Protein AF-A0A7X9GKG1-F1 (afdb_monomer)

Solvent-accessible surface area (backbone atoms only — not comparable to full-atom values): 3210 Å² total; per-residue (Å²): 115,70,87,64,53,75,66,55,48,51,51,52,51,51,51,33,52,50,25,51,54,48,22,54,51,25,47,53,49,25,72,70,42,81,52,71,66,61,17,50,52,24,48,52,52,17,51,52,25,49,52,50,27,53,57,54,54,56,60,80,84

Mean predicted aligned error: 2.97 Å

Nearest PDB structures (foldseek):
  7s5k-assembly1_E  TM=9.293E-01  e=1.069E-01  Myxococcus xanthus
  5l8f-assembly1_C  TM=9.419E-01  e=8.573E-01  Rhodospirillum rubrum ATCC 11170
  5n5e-assembly1_e  TM=8.666E-01  e=9.726E-01  Pyrococcus furiosus COM1
  6suw-assembly3_V  TM=9.301E-01  e=1.513E+00  Rhodospirillum rubrum ATCC 11170
  5l89-assembly3_Z  TM=9.012E-01  e=1.828E+00  Rhodospirillum rubrum

pLDDT: mean 96.0, std 6.23, range [61.0, 98.62]

Foldseek 3Di:
DPPDDPVRVVVLVVLLVVLVVLLVVLCVVLVVDPDPVSNVVSVVSSVVSVVVSVVSVVSVD

Structure (mmCIF, N/CA/C/O backbone):
data_AF-A0A7X9GKG1-F1
#
_entry.id   AF-A0A7X9GKG1-F1
#
loop_
_atom_site.group_PDB
_atom_site.id
_atom_site.type_symbol
_atom_site.label_atom_id
_atom_site.label_alt_id
_atom_site.label_comp_id
_atom_site.label_asym_id
_atom_site.label_entity_id
_atom_site.label_seq_id
_atom_site.pdbx_PDB_ins_code
_atom_site.Cartn_x
_atom_site.Cartn_y
_atom_site.Cartn_z
_atom_site.occupancy
_atom_site.B_iso_or_equiv
_atom_site.auth_seq_id
_atom_site.auth_comp_id
_atom_site.auth_asym_id
_atom_site.auth_atom_id
_atom_site.pdbx_PDB_model_num
ATOM 1 N N . MET A 1 1 ? 19.190 5.933 -11.409 1.00 61.00 1 MET A N 1
ATOM 2 C CA . MET A 1 1 ? 17.943 5.738 -12.170 1.00 61.00 1 MET A CA 1
ATOM 3 C C . MET A 1 1 ? 17.863 4.286 -12.578 1.00 61.00 1 MET A C 1
ATOM 5 O O . MET A 1 1 ? 18.792 3.796 -13.213 1.00 61.00 1 MET A O 1
ATOM 9 N N . VAL A 1 2 ? 16.814 3.583 -12.160 1.00 76.38 2 VAL A N 1
ATOM 10 C CA . VAL A 1 2 ? 16.579 2.213 -12.626 1.00 76.38 2 VAL A CA 1
ATOM 11 C C . VAL A 1 2 ? 16.199 2.293 -14.106 1.00 76.38 2 VAL A C 1
ATOM 13 O O . VAL A 1 2 ? 15.226 2.956 -14.455 1.00 76.38 2 VAL A O 1
ATOM 16 N N . GLN A 1 3 ? 16.978 1.666 -14.989 1.00 84.06 3 GLN A N 1
ATOM 17 C CA . GLN A 1 3 ? 16.582 1.507 -16.389 1.00 84.06 3 GLN A CA 1
ATOM 18 C C . GLN A 1 3 ? 15.551 0.385 -16.470 1.00 84.06 3 GLN A C 1
ATOM 20 O O . GLN A 1 3 ? 15.901 -0.782 -16.598 1.00 84.06 3 GLN A O 1
ATOM 25 N N . LEU A 1 4 ? 14.280 0.757 -16.341 1.00 92.38 4 LEU A N 1
ATOM 26 C CA . LEU A 1 4 ? 13.160 -0.158 -16.517 1.00 92.38 4 LEU A CA 1
ATOM 27 C C . LEU A 1 4 ? 12.864 -0.312 -18.006 1.00 92.38 4 LEU A C 1
ATOM 29 O O . LEU A 1 4 ? 12.708 0.682 -18.722 1.00 92.38 4 LEU A O 1
ATOM 33 N N . ASN A 1 5 ? 12.718 -1.550 -18.467 1.00 94.81 5 ASN A N 1
ATOM 34 C CA . ASN A 1 5 ? 12.107 -1.799 -19.765 1.00 94.81 5 ASN A CA 1
ATOM 35 C C . ASN A 1 5 ? 10.587 -1.532 -19.710 1.00 94.81 5 ASN A C 1
ATOM 37 O O . ASN A 1 5 ? 9.997 -1.303 -18.650 1.00 94.81 5 ASN A O 1
ATOM 41 N N . GLN A 1 6 ? 9.923 -1.555 -20.866 1.00 95.12 6 GLN A N 1
ATOM 42 C CA . GLN A 1 6 ? 8.500 -1.215 -20.957 1.00 95.12 6 GLN A CA 1
ATOM 43 C C . GLN A 1 6 ? 7.600 -2.138 -20.118 1.00 95.12 6 GLN A C 1
ATOM 45 O O . GLN A 1 6 ? 6.639 -1.664 -19.509 1.00 95.12 6 GLN A O 1
ATOM 50 N N . VAL A 1 7 ? 7.910 -3.436 -20.066 1.00 97.69 7 VAL A N 1
ATOM 51 C CA . VAL A 1 7 ? 7.140 -4.430 -19.304 1.00 97.69 7 VAL A CA 1
ATOM 52 C C . VAL A 1 7 ? 7.338 -4.219 -17.805 1.00 97.69 7 VAL A C 1
ATOM 54 O O . VAL A 1 7 ? 6.367 -4.180 -17.052 1.00 97.69 7 VAL A O 1
ATOM 57 N N . GLU A 1 8 ? 8.575 -4.001 -17.366 1.00 96.25 8 GLU A N 1
ATOM 58 C CA . GLU A 1 8 ? 8.901 -3.699 -15.968 1.00 96.25 8 GLU A CA 1
ATOM 59 C C . GLU A 1 8 ? 8.236 -2.403 -15.499 1.00 96.25 8 GLU A C 1
ATOM 61 O O . GLU A 1 8 ? 7.670 -2.361 -14.406 1.00 96.25 8 GLU A O 1
ATOM 66 N N . LEU A 1 9 ? 8.222 -1.365 -16.341 1.00 96.38 9 LEU A N 1
ATOM 67 C CA . LEU A 1 9 ? 7.541 -0.105 -16.053 1.00 96.38 9 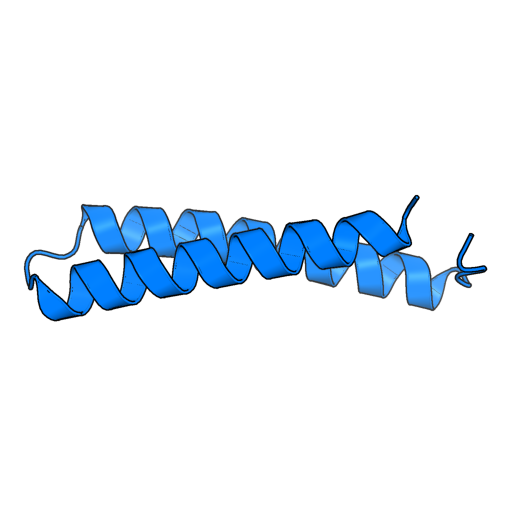LEU A CA 1
ATOM 68 C C . LEU A 1 9 ? 6.025 -0.292 -15.904 1.00 96.38 9 LEU A C 1
ATOM 70 O O . LEU A 1 9 ? 5.421 0.275 -14.989 1.00 96.38 9 LEU A O 1
ATOM 74 N N . GLN A 1 10 ? 5.394 -1.070 -16.788 1.00 97.31 10 GLN A N 1
ATOM 75 C CA . GLN A 1 10 ? 3.965 -1.365 -16.669 1.00 97.31 10 GLN A CA 1
ATOM 76 C C . GLN A 1 10 ? 3.658 -2.178 -15.411 1.00 97.31 10 GLN A C 1
ATOM 78 O O . GLN A 1 10 ? 2.732 -1.824 -14.679 1.00 97.31 10 GLN A O 1
ATOM 83 N N . ASN A 1 11 ? 4.466 -3.195 -15.107 1.00 97.62 11 ASN A N 1
ATOM 84 C CA . ASN A 1 11 ? 4.329 -3.983 -13.885 1.00 97.62 11 ASN A CA 1
ATOM 85 C C . ASN A 1 11 ? 4.465 -3.104 -12.639 1.00 97.62 11 ASN A C 1
ATOM 87 O O . ASN A 1 11 ? 3.629 -3.176 -11.741 1.00 97.62 11 ASN A O 1
ATOM 91 N N . LEU A 1 12 ? 5.459 -2.214 -12.606 1.00 97.62 12 LEU A N 1
ATOM 92 C CA . LEU A 1 12 ? 5.663 -1.293 -11.493 1.00 97.62 12 LEU A CA 1
ATOM 93 C C . LEU A 1 12 ? 4.454 -0.370 -11.289 1.00 97.62 12 LEU A C 1
ATOM 95 O O . LEU A 1 12 ? 3.971 -0.221 -10.167 1.00 97.62 12 LEU A O 1
ATOM 99 N N . ARG A 1 13 ? 3.913 0.202 -12.370 1.00 97.31 13 ARG A N 1
ATOM 100 C CA . ARG A 1 13 ? 2.699 1.037 -12.312 1.00 97.31 13 ARG A CA 1
ATOM 101 C C . ARG A 1 13 ? 1.483 0.252 -11.832 1.00 97.31 13 ARG A C 1
ATOM 103 O O . ARG A 1 13 ? 0.720 0.764 -11.015 1.00 97.31 13 ARG A O 1
ATOM 110 N N . HIS A 1 14 ? 1.317 -0.983 -12.301 1.00 98.19 14 HIS A N 1
ATOM 111 C CA . HIS A 1 14 ? 0.227 -1.851 -11.872 1.00 98.19 14 HIS A CA 1
ATOM 112 C C . HIS A 1 14 ? 0.316 -2.169 -10.373 1.00 98.19 14 HIS A C 1
ATOM 114 O O . HIS A 1 14 ? -0.679 -2.054 -9.659 1.00 98.19 14 HIS A O 1
ATOM 120 N N . LEU A 1 15 ? 1.515 -2.475 -9.866 1.00 98.31 15 LEU A N 1
ATOM 121 C CA . LEU A 1 15 ? 1.741 -2.699 -8.438 1.00 98.31 15 LEU A CA 1
ATOM 122 C C . LEU A 1 15 ? 1.437 -1.443 -7.608 1.00 98.31 15 LEU A C 1
ATOM 124 O O . LEU A 1 15 ? 0.739 -1.535 -6.600 1.00 98.31 15 LEU A O 1
ATOM 128 N N . ILE A 1 16 ? 1.886 -0.263 -8.050 1.00 98.31 16 ILE A N 1
ATOM 129 C CA . ILE A 1 16 ? 1.580 1.019 -7.389 1.00 98.31 16 ILE A CA 1
ATOM 130 C C . ILE A 1 16 ? 0.063 1.242 -7.304 1.00 98.31 16 ILE A C 1
ATOM 132 O O . ILE A 1 16 ? -0.450 1.557 -6.229 1.00 98.31 16 ILE A O 1
ATOM 136 N N . ALA A 1 17 ? -0.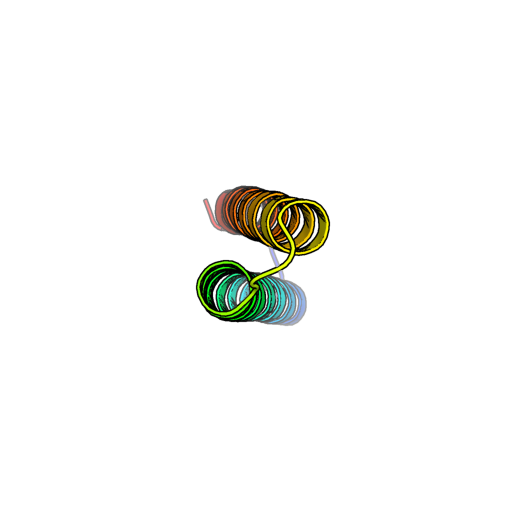663 1.046 -8.408 1.00 98.12 17 ALA A N 1
ATOM 137 C CA . ALA A 1 17 ? -2.115 1.219 -8.455 1.00 98.12 17 ALA A CA 1
ATOM 138 C C . ALA A 1 17 ? -2.863 0.192 -7.585 1.00 98.12 17 ALA A C 1
ATOM 140 O O . ALA A 1 17 ? -3.833 0.537 -6.902 1.00 98.12 17 ALA A O 1
ATOM 141 N N . SER A 1 18 ? -2.393 -1.057 -7.565 1.00 98.44 18 SER A N 1
ATOM 142 C CA . SER A 1 18 ? -2.940 -2.116 -6.713 1.00 98.44 18 SER A CA 1
ATOM 143 C C . SER A 1 18 ? -2.804 -1.767 -5.227 1.00 98.44 18 SER A C 1
ATOM 145 O O . SER A 1 18 ? -3.787 -1.828 -4.485 1.00 98.44 18 SER A O 1
ATOM 147 N N . HIS A 1 19 ? -1.627 -1.298 -4.795 1.00 98.31 19 HIS A N 1
ATOM 148 C CA . HIS A 1 19 ? -1.406 -0.886 -3.406 1.00 98.31 19 HIS A CA 1
ATOM 149 C C . HIS A 1 19 ? -2.181 0.380 -3.015 1.00 98.31 19 HIS A C 1
ATOM 151 O O . HIS A 1 19 ? -2.644 0.469 -1.880 1.00 98.31 19 HIS A O 1
ATOM 157 N N . GLU A 1 20 ? -2.384 1.330 -3.933 1.00 98.31 20 GLU A N 1
ATOM 158 C CA . GLU A 1 20 ? -3.279 2.472 -3.691 1.00 98.31 20 GLU A CA 1
ATOM 159 C C . GLU A 1 20 ? -4.729 2.015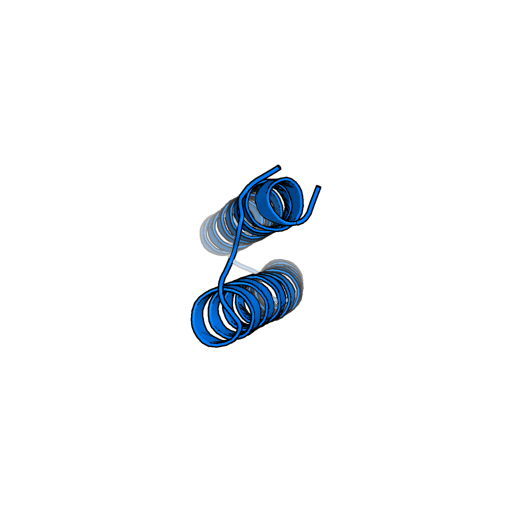 -3.483 1.00 98.31 20 GLU A C 1
ATOM 161 O O . GLU A 1 20 ? -5.384 2.421 -2.524 1.00 98.31 20 GLU A O 1
ATOM 166 N N . THR A 1 21 ? -5.213 1.114 -4.339 1.00 98.50 21 THR A N 1
ATOM 167 C CA . THR A 1 21 ? -6.566 0.551 -4.220 1.00 98.50 21 THR A CA 1
ATOM 168 C C . THR A 1 21 ? -6.732 -0.209 -2.904 1.00 98.50 21 THR A C 1
ATOM 170 O O . THR A 1 21 ? -7.750 -0.064 -2.225 1.00 98.50 21 THR A O 1
ATOM 173 N N . ALA A 1 22 ? -5.731 -1.005 -2.516 1.00 98.50 22 ALA A N 1
ATOM 174 C CA . ALA A 1 22 ? -5.724 -1.720 -1.245 1.00 98.50 22 ALA A CA 1
ATOM 175 C C . ALA A 1 22 ? -5.747 -0.750 -0.055 1.00 98.50 22 ALA A C 1
ATOM 177 O O . ALA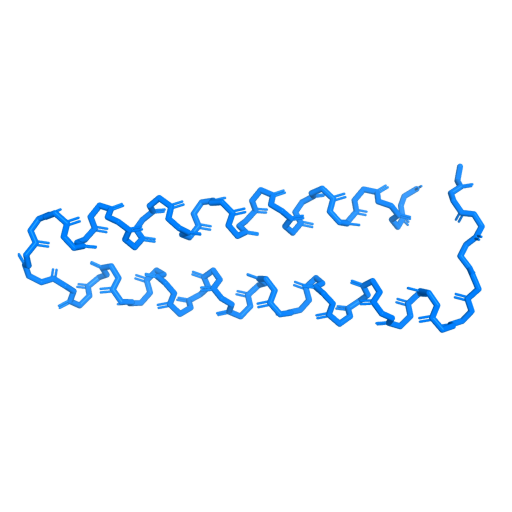 A 1 22 ? -6.574 -0.918 0.836 1.00 98.50 22 ALA A O 1
ATOM 178 N N . TYR A 1 23 ? -4.911 0.293 -0.066 1.00 98.62 23 TYR A N 1
ATOM 179 C CA . TYR A 1 23 ? -4.889 1.327 0.973 1.00 98.62 23 TYR A CA 1
ATOM 180 C C . TYR A 1 23 ? -6.264 1.973 1.179 1.00 98.62 23 TYR A C 1
ATOM 182 O O . TYR A 1 23 ? -6.741 2.068 2.310 1.00 98.62 23 TYR A O 1
ATOM 190 N N . GLN A 1 24 ? -6.928 2.376 0.092 1.00 98.56 24 GLN A N 1
ATOM 191 C CA . GLN A 1 24 ? -8.253 2.992 0.164 1.00 98.56 24 GLN A CA 1
ATOM 192 C C . GLN A 1 24 ? -9.297 2.024 0.730 1.00 98.56 24 GLN A C 1
ATOM 194 O O . GLN A 1 24 ? -9.998 2.375 1.677 1.00 98.56 24 GLN A O 1
ATOM 199 N N . LYS A 1 25 ? -9.353 0.787 0.217 1.00 98.62 25 LYS A N 1
ATOM 200 C CA . LYS A 1 25 ? -10.287 -0.241 0.705 1.00 98.62 25 LYS A CA 1
ATOM 201 C C . LYS A 1 25 ? -10.077 -0.553 2.182 1.00 98.62 25 LYS A C 1
ATOM 203 O O . LYS A 1 25 ? -11.043 -0.593 2.933 1.00 98.62 25 LYS A O 1
ATOM 208 N N . LEU A 1 26 ? -8.828 -0.741 2.602 1.00 98.62 26 LEU A N 1
ATOM 209 C CA . LEU A 1 26 ? -8.491 -1.062 3.988 1.00 98.62 26 LEU A CA 1
ATOM 210 C C . LEU A 1 26 ? -8.852 0.089 4.933 1.00 98.62 26 LEU A C 1
ATOM 212 O O . LEU A 1 26 ? -9.411 -0.168 5.992 1.00 98.62 26 LEU A O 1
ATOM 216 N N . ASN A 1 27 ? -8.652 1.347 4.529 1.00 98.31 27 ASN A N 1
ATOM 217 C CA . ASN A 1 27 ? -9.149 2.493 5.297 1.00 98.31 27 ASN A CA 1
ATOM 218 C C . ASN A 1 27 ? -10.678 2.510 5.392 1.00 98.31 27 ASN A C 1
ATOM 220 O O . ASN A 1 27 ? -11.222 2.750 6.468 1.00 98.31 27 ASN A O 1
ATOM 224 N N . THR A 1 28 ? -11.383 2.233 4.292 1.00 98.56 28 THR A N 1
ATOM 225 C CA . THR A 1 28 ? -12.847 2.121 4.310 1.00 98.56 28 THR A CA 1
ATOM 226 C C . THR A 1 28 ? -13.305 1.006 5.252 1.00 98.56 28 THR A C 1
ATOM 228 O O . THR A 1 28 ? -14.219 1.214 6.047 1.00 98.56 28 THR A O 1
ATOM 231 N N . TYR A 1 29 ? -12.649 -0.155 5.230 1.00 98.38 29 TYR A N 1
ATOM 232 C CA . TYR A 1 29 ? -12.973 -1.269 6.122 1.00 98.38 29 TYR A CA 1
ATOM 233 C C . TYR A 1 29 ? -12.652 -0.952 7.584 1.00 98.38 29 TYR A C 1
ATOM 235 O O . TYR A 1 29 ? -13.463 -1.255 8.452 1.00 98.38 29 TYR A O 1
ATOM 243 N N . ALA A 1 30 ? -11.539 -0.271 7.869 1.00 98.12 30 ALA A N 1
ATOM 244 C CA . ALA A 1 30 ? -11.211 0.205 9.212 1.00 98.12 30 ALA A CA 1
ATOM 245 C C . ALA A 1 30 ? -12.280 1.157 9.776 1.00 98.12 30 ALA A C 1
ATOM 247 O O . ALA A 1 30 ? -12.602 1.096 10.961 1.00 98.12 30 ALA A O 1
ATOM 248 N N . GLN A 1 31 ? -12.847 2.027 8.934 1.00 97.50 31 GLN A N 1
ATOM 249 C CA . GLN A 1 31 ? -13.915 2.952 9.331 1.00 97.50 31 GLN A CA 1
ATOM 250 C C . GLN A 1 31 ? -15.245 2.242 9.609 1.00 97.50 31 GLN A C 1
ATOM 252 O O . GLN A 1 31 ? -16.007 2.695 10.458 1.00 97.50 31 GLN A O 1
ATOM 257 N N . GLN A 1 32 ? -15.524 1.148 8.898 1.00 97.94 32 GLN A N 1
ATOM 258 C CA . GLN A 1 32 ? -16.756 0.366 9.044 1.00 97.94 32 GLN A CA 1
ATOM 259 C C . GLN A 1 32 ? -16.647 -0.735 10.111 1.00 97.94 32 GLN A C 1
ATOM 261 O O . GLN A 1 32 ? -17.667 -1.241 10.576 1.00 97.94 32 GLN A O 1
ATOM 266 N N . ALA A 1 33 ? -15.429 -1.116 10.505 1.00 97.19 33 ALA A N 1
ATOM 267 C CA . ALA A 1 33 ? -15.189 -2.130 11.520 1.00 97.19 33 ALA A CA 1
ATOM 268 C C . ALA A 1 33 ? -15.583 -1.626 12.916 1.00 97.19 33 ALA A C 1
ATOM 270 O O . ALA A 1 33 ? -15.118 -0.587 13.386 1.00 97.19 33 ALA A O 1
ATOM 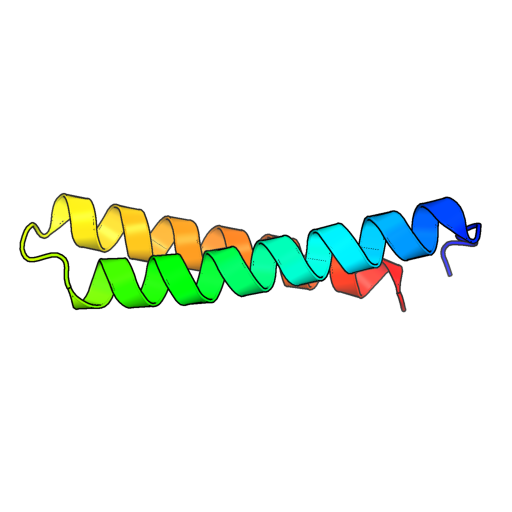271 N N . THR A 1 34 ? -16.418 -2.406 13.598 1.00 96.94 34 THR A N 1
ATOM 272 C CA . THR A 1 34 ? -16.847 -2.153 14.980 1.00 96.94 34 THR A CA 1
ATOM 273 C C . THR A 1 34 ? -15.936 -2.827 16.001 1.00 96.94 34 THR A C 1
ATOM 275 O O . THR A 1 34 ? -15.742 -2.295 17.093 1.00 96.94 34 THR A O 1
ATOM 278 N N . ASP A 1 35 ? -15.349 -3.971 15.644 1.00 98.19 35 ASP A N 1
ATOM 279 C CA . ASP A 1 35 ? -14.391 -4.674 16.491 1.00 98.19 35 ASP A CA 1
ATOM 280 C C . ASP A 1 35 ? -13.040 -3.922 16.535 1.00 98.19 35 ASP A C 1
ATOM 282 O O . ASP A 1 35 ? -12.435 -3.680 15.481 1.00 98.19 35 ASP A O 1
ATOM 286 N N . PRO A 1 36 ? -12.527 -3.553 17.727 1.00 96.69 36 PRO A N 1
ATOM 287 C CA . PRO A 1 36 ? -11.290 -2.783 17.852 1.00 96.69 36 PRO A CA 1
ATOM 288 C C . PRO A 1 36 ? -10.037 -3.489 17.320 1.00 96.69 36 PRO A C 1
ATOM 290 O O . PRO A 1 36 ? -9.116 -2.821 16.844 1.00 96.69 36 PRO A O 1
ATOM 293 N N . GLN A 1 37 ? -9.964 -4.818 17.410 1.00 97.94 37 GLN A N 1
ATOM 294 C CA . GLN A 1 37 ? -8.820 -5.586 16.922 1.00 97.94 37 GLN A CA 1
ATOM 295 C C . GLN A 1 37 ? -8.839 -5.657 15.394 1.00 97.94 37 GLN A C 1
ATOM 297 O O . GLN A 1 37 ? -7.812 -5.419 14.756 1.00 97.94 37 GLN A O 1
ATOM 302 N N . VAL A 1 38 ? -10.010 -5.904 14.806 1.00 97.81 38 VAL A N 1
ATOM 303 C CA . VAL A 1 38 ? -10.206 -5.897 13.350 1.00 97.81 38 VAL A CA 1
ATOM 304 C C . VAL A 1 38 ? -9.930 -4.509 12.772 1.00 97.81 38 VAL A C 1
ATOM 306 O O . VAL A 1 38 ? -9.229 -4.389 11.767 1.00 97.81 38 VAL A O 1
ATOM 309 N N . LYS A 1 39 ? -10.400 -3.448 13.437 1.00 98.38 39 LYS A N 1
ATOM 310 C CA . LYS A 1 39 ? -10.109 -2.068 13.038 1.00 98.38 39 LYS A CA 1
ATOM 311 C C . LYS A 1 39 ? -8.605 -1.793 12.995 1.00 98.38 39 LYS 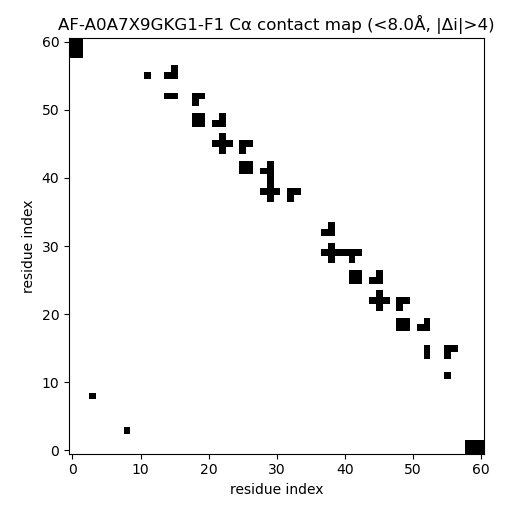A C 1
ATOM 313 O O . LYS A 1 39 ? -8.106 -1.357 11.960 1.00 98.38 39 LYS A O 1
ATOM 318 N N . ARG A 1 40 ? -7.871 -2.115 14.068 1.00 98.25 40 ARG A N 1
ATOM 319 C CA . ARG A 1 40 ? -6.405 -1.948 14.108 1.00 98.25 40 ARG A CA 1
ATOM 320 C C . ARG A 1 40 ? -5.698 -2.764 13.029 1.00 98.25 40 ARG A C 1
ATOM 322 O O . ARG A 1 40 ? -4.744 -2.277 12.433 1.00 98.25 40 ARG A O 1
ATOM 329 N N . MET A 1 41 ? -6.163 -3.986 12.759 1.00 98.44 41 MET A N 1
ATOM 330 C CA . MET A 1 41 ? -5.611 -4.819 11.689 1.00 98.44 41 MET A CA 1
ATOM 331 C C . MET A 1 41 ? -5.745 -4.130 10.324 1.00 98.44 41 MET A C 1
ATOM 333 O O . MET A 1 41 ? -4.781 -4.097 9.557 1.00 98.44 41 MET A O 1
ATOM 337 N N . PHE A 1 42 ? -6.913 -3.555 10.024 1.00 98.50 42 PHE A N 1
ATOM 338 C CA . PHE A 1 42 ? -7.128 -2.816 8.781 1.00 98.50 42 PHE A CA 1
ATOM 339 C C . PHE A 1 42 ? -6.305 -1.526 8.710 1.00 98.50 42 PHE A C 1
ATOM 341 O O . PHE A 1 42 ? -5.706 -1.268 7.669 1.00 98.50 42 PHE A O 1
ATOM 348 N N . GLU A 1 43 ? -6.214 -0.756 9.798 1.00 98.25 43 GLU A N 1
ATOM 349 C CA . GLU A 1 43 ? -5.387 0.461 9.865 1.00 98.25 43 GLU A CA 1
ATOM 350 C C . GLU A 1 43 ? -3.902 0.150 9.625 1.00 98.25 43 GLU A C 1
ATOM 352 O O . GLU A 1 43 ? -3.254 0.803 8.804 1.00 98.25 43 GLU A O 1
ATOM 357 N N . GLN A 1 44 ? -3.377 -0.895 10.273 1.00 98.38 44 GLN A N 1
ATOM 358 C CA . GLN A 1 44 ? -2.001 -1.353 10.072 1.00 98.38 44 GLN A CA 1
ATOM 359 C C . GLN A 1 44 ? -1.772 -1.795 8.622 1.00 98.38 44 GLN A C 1
ATOM 361 O O . GLN A 1 44 ? -0.838 -1.335 7.967 1.00 98.38 44 GLN A O 1
ATOM 366 N N . SER A 1 45 ? -2.673 -2.622 8.087 1.00 98.31 45 SER A N 1
ATOM 367 C CA . SER A 1 45 ? -2.575 -3.114 6.709 1.00 98.31 45 SER A CA 1
ATOM 368 C C . SER A 1 45 ? -2.648 -1.972 5.688 1.00 98.31 45 SER A C 1
ATOM 370 O O . SER A 1 45 ? -1.947 -1.992 4.674 1.00 98.31 45 SER A O 1
ATOM 372 N N . ALA A 1 46 ? -3.477 -0.953 5.944 1.00 98.56 46 ALA A N 1
ATOM 373 C CA . ALA A 1 46 ? -3.544 0.243 5.115 1.00 98.56 46 ALA A CA 1
ATOM 374 C C . ALA A 1 46 ? -2.192 0.974 5.129 1.00 98.56 46 ALA A C 1
ATOM 376 O O . ALA A 1 46 ? -1.644 1.297 4.071 1.00 98.56 46 ALA A O 1
ATOM 377 N N . GLN A 1 47 ? -1.608 1.184 6.308 1.00 98.44 47 GLN A N 1
ATOM 378 C CA . GLN A 1 47 ? -0.311 1.843 6.420 1.00 98.44 47 GLN A CA 1
ATOM 379 C C . GLN A 1 47 ? 0.801 1.067 5.692 1.00 98.44 47 GLN A C 1
ATOM 381 O O . GLN A 1 47 ? 1.606 1.679 4.985 1.00 98.44 47 GLN A O 1
ATOM 386 N N . ASP A 1 48 ? 0.806 -0.263 5.770 1.00 98.44 48 ASP A N 1
ATOM 387 C CA . ASP A 1 48 ? 1.773 -1.106 5.059 1.00 98.44 48 ASP A CA 1
ATOM 388 C C . ASP A 1 48 ? 1.605 -1.029 3.533 1.00 98.44 48 ASP A C 1
ATOM 390 O O . ASP A 1 48 ? 2.595 -0.920 2.795 1.00 98.44 48 ASP A O 1
ATOM 394 N N . ALA A 1 49 ? 0.362 -0.989 3.040 1.00 98.38 49 ALA A N 1
ATOM 395 C CA . ALA A 1 49 ? 0.079 -0.768 1.622 1.00 98.38 49 ALA A CA 1
ATOM 396 C C . ALA A 1 49 ? 0.581 0.609 1.151 1.00 98.38 49 ALA A C 1
ATOM 398 O O . ALA A 1 49 ? 1.215 0.711 0.097 1.00 98.38 49 ALA A O 1
ATOM 399 N N . LYS A 1 50 ? 0.379 1.660 1.956 1.00 98.38 50 LYS A N 1
ATOM 400 C CA . LYS A 1 50 ? 0.880 3.015 1.675 1.00 98.38 50 LYS A CA 1
ATOM 401 C C . LYS A 1 50 ? 2.409 3.067 1.641 1.00 98.38 50 LYS A C 1
ATOM 403 O O . LYS A 1 50 ? 2.968 3.644 0.706 1.00 98.38 50 LYS A O 1
ATOM 408 N N . ASN A 1 51 ? 3.077 2.446 2.612 1.00 98.31 51 ASN A N 1
ATOM 409 C CA . ASN A 1 51 ? 4.539 2.367 2.675 1.00 98.31 51 ASN A CA 1
ATOM 410 C C . ASN A 1 51 ? 5.101 1.622 1.454 1.00 98.31 51 ASN A C 1
ATOM 412 O O . ASN A 1 51 ? 6.045 2.087 0.812 1.00 98.31 51 ASN A O 1
ATOM 416 N N . THR A 1 52 ? 4.479 0.499 1.083 1.00 98.19 52 THR A N 1
ATOM 417 C CA . THR A 1 52 ? 4.870 -0.280 -0.100 1.00 98.19 52 THR A CA 1
ATOM 418 C C . THR A 1 52 ? 4.693 0.537 -1.375 1.00 98.19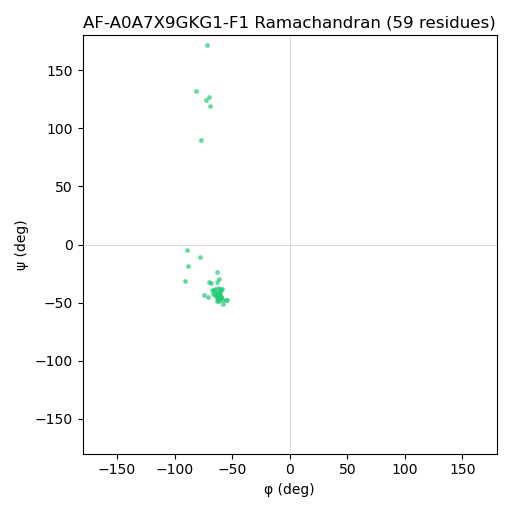 52 THR A C 1
ATOM 420 O O . THR A 1 52 ? 5.619 0.612 -2.180 1.00 98.19 52 THR A O 1
ATOM 423 N N . LYS A 1 53 ? 3.563 1.240 -1.530 1.00 97.88 53 LYS A N 1
ATOM 424 C CA . LYS A 1 53 ? 3.343 2.166 -2.649 1.00 97.88 53 LYS A CA 1
ATOM 425 C C . LYS A 1 53 ? 4.449 3.222 -2.736 1.00 97.88 53 LYS A C 1
ATOM 427 O O . LYS A 1 53 ? 4.991 3.441 -3.814 1.00 97.88 53 LYS A O 1
ATOM 432 N N . GLN A 1 54 ? 4.804 3.863 -1.621 1.00 97.69 54 GLN A N 1
ATOM 433 C CA . GLN A 1 54 ? 5.870 4.874 -1.578 1.00 97.69 54 GLN A CA 1
ATOM 434 C C . GLN A 1 54 ? 7.229 4.303 -1.984 1.00 97.69 54 GLN A C 1
ATOM 436 O O . GLN A 1 54 ? 7.929 4.910 -2.794 1.00 97.69 54 GLN A O 1
ATOM 441 N N . LYS A 1 55 ? 7.566 3.105 -1.498 1.00 97.06 55 LYS A N 1
ATOM 442 C CA . LYS A 1 55 ? 8.777 2.396 -1.916 1.00 97.06 55 LYS A CA 1
ATOM 443 C C . LYS A 1 55 ? 8.759 2.096 -3.415 1.00 97.06 55 LYS A C 1
ATOM 445 O O . LYS A 1 55 ? 9.754 2.340 -4.087 1.00 97.06 55 LYS A O 1
ATOM 450 N N . LEU A 1 56 ? 7.632 1.6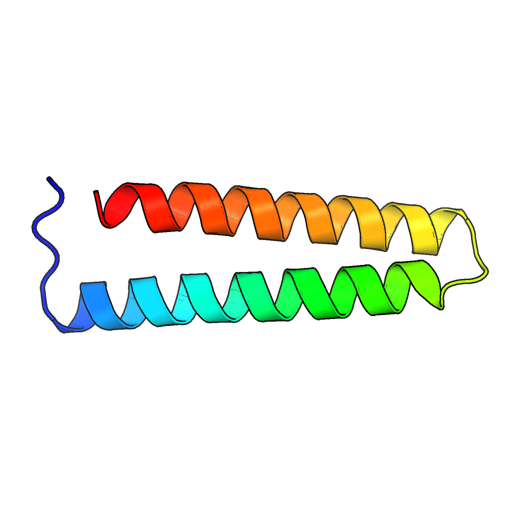36 -3.957 1.00 96.75 56 LEU A N 1
ATOM 451 C CA . LEU A 1 56 ? 7.499 1.366 -5.388 1.00 96.75 56 LEU A CA 1
ATOM 452 C C . LEU A 1 56 ? 7.656 2.638 -6.239 1.00 96.75 56 LEU A C 1
ATOM 454 O O . LEU A 1 56 ? 8.357 2.617 -7.247 1.00 96.75 56 LEU A O 1
ATOM 458 N N . MET A 1 57 ? 7.079 3.764 -5.809 1.00 96.06 57 MET A N 1
ATOM 459 C CA . MET A 1 57 ? 7.246 5.056 -6.490 1.00 96.06 57 MET A CA 1
ATOM 460 C C . MET A 1 57 ? 8.707 5.527 -6.520 1.00 96.06 57 MET A C 1
ATOM 462 O O . MET A 1 57 ? 9.098 6.178 -7.483 1.00 96.06 57 MET A O 1
ATOM 466 N N . SER A 1 58 ? 9.530 5.167 -5.526 1.00 95.31 58 SER A N 1
ATOM 467 C CA . SER A 1 58 ? 10.958 5.525 -5.523 1.00 95.31 58 SER A CA 1
ATOM 468 C C . SER A 1 58 ? 11.752 4.900 -6.678 1.00 95.31 58 SER A C 1
ATOM 470 O O . SER A 1 58 ? 12.757 5.465 -7.092 1.00 95.31 58 SER A O 1
ATOM 472 N N . PHE A 1 59 ? 11.282 3.787 -7.259 1.00 94.12 59 PHE A N 1
ATOM 473 C CA . PHE A 1 59 ? 11.902 3.186 -8.448 1.00 94.12 59 PHE A CA 1
ATOM 474 C C . PHE A 1 59 ? 11.555 3.920 -9.753 1.00 94.12 59 PHE A C 1
ATOM 476 O O . PHE A 1 59 ? 12.152 3.626 -10.785 1.00 94.12 59 PHE A O 1
ATOM 483 N N . LEU A 1 60 ? 10.596 4.856 -9.721 1.00 89.06 60 LEU A N 1
ATOM 484 C CA . LEU A 1 60 ? 10.265 5.741 -10.846 1.00 89.06 60 LEU A CA 1
ATOM 485 C C . LEU A 1 60 ? 11.093 7.039 -10.847 1.00 89.06 60 LEU A C 1
ATOM 487 O O . LEU A 1 60 ? 10.917 7.851 -11.754 1.00 89.06 60 LEU A O 1
ATOM 491 N N . SER A 1 61 ? 11.923 7.256 -9.820 1.00 77.94 61 SER A N 1
ATOM 492 C CA . SER A 1 61 ? 12.727 8.472 -9.606 1.00 77.94 61 SER A CA 1
ATOM 493 C C . SER A 1 61 ? 14.194 8.296 -10.017 1.00 77.94 61 SER A C 1
ATOM 495 O O . SER A 1 61 ? 14.729 7.162 -9.958 1.00 77.94 61 SER A O 1
#

Radius of gyration: 14.21 Å; Cα contacts (8 Å, |Δi|>4): 47; chains: 1; bounding box: 35×14×39 Å

Sequence (61 aa):
MVQLNQVELQNLRHLIASHETAYQKLNTYAQQATDPQVKRMFEQSAQDAKNTKQKLMSFLS

Secondary structure (DSSP, 8-state):
-----HHHHHHHHHHHHHHHHHHHHHHHHHHH--SHHHHHHHHHHHHHHHHHH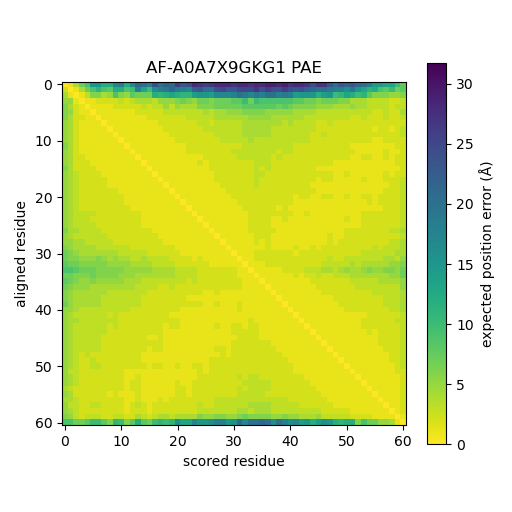HHHHHTT-